Protein AF-A0AA35CNC6-F1 (afdb_monomer_lite)

Structure (m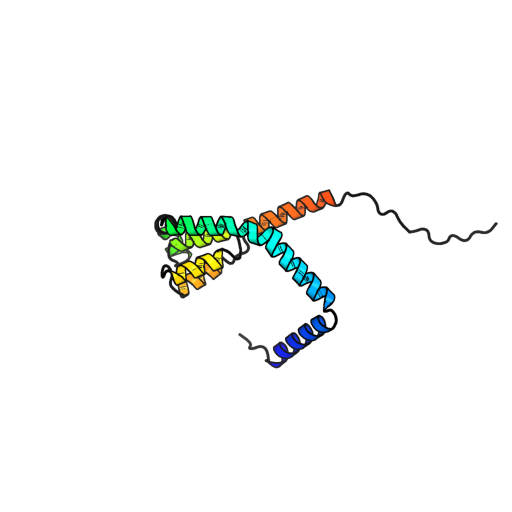mCIF, N/CA/C/O backbone):
data_AF-A0AA35CNC6-F1
#
_entry.id   AF-A0AA35CNC6-F1
#
loop_
_atom_site.group_PDB
_atom_site.id
_atom_site.type_symbol
_atom_site.label_atom_id
_atom_site.label_alt_id
_atom_site.label_comp_id
_atom_site.label_asym_id
_atom_site.label_entity_id
_atom_site.label_seq_id
_atom_site.pdbx_PDB_ins_code
_atom_site.Cartn_x
_atom_site.Cartn_y
_atom_site.Cartn_z
_atom_site.occupancy
_atom_site.B_iso_or_equiv
_atom_site.auth_seq_id
_atom_site.auth_comp_id
_atom_site.auth_asym_id
_atom_site.auth_atom_id
_atom_site.pdbx_PDB_model_num
ATOM 1 N N . MET A 1 1 ? -13.297 -23.141 -8.053 1.00 45.53 1 MET A N 1
ATOM 2 C CA . MET A 1 1 ? -11.990 -22.622 -8.522 1.00 45.53 1 MET A CA 1
ATOM 3 C C . MET A 1 1 ? -11.276 -23.740 -9.274 1.00 45.53 1 MET A C 1
ATOM 5 O O . MET A 1 1 ? -10.882 -24.717 -8.649 1.00 45.53 1 MET A O 1
ATOM 9 N N . LYS A 1 2 ? -11.213 -23.680 -10.612 1.00 59.41 2 LYS A N 1
ATOM 10 C CA . LYS A 1 2 ? -10.562 -24.718 -11.432 1.00 59.41 2 LYS A CA 1
ATOM 11 C C . LYS A 1 2 ? -9.048 -24.603 -11.227 1.00 59.41 2 LYS A C 1
ATOM 13 O O . LYS A 1 2 ? -8.490 -23.544 -11.496 1.00 59.41 2 LYS A O 1
ATOM 18 N N . ARG A 1 3 ? -8.398 -25.643 -10.697 1.00 67.50 3 ARG A N 1
ATOM 19 C CA . ARG A 1 3 ? -6.936 -25.655 -10.560 1.00 67.50 3 ARG A CA 1
ATOM 20 C C . ARG A 1 3 ? -6.341 -25.693 -11.965 1.00 67.50 3 ARG A C 1
ATOM 22 O O . ARG A 1 3 ? -6.610 -26.631 -12.710 1.00 67.50 3 ARG A O 1
ATOM 29 N N . LEU A 1 4 ? -5.603 -24.650 -12.338 1.00 74.19 4 LEU A N 1
ATOM 30 C CA . LEU A 1 4 ? -4.833 -24.647 -13.580 1.00 74.19 4 LEU A CA 1
ATOM 31 C C . LEU A 1 4 ? -3.873 -25.847 -13.560 1.00 74.19 4 LEU A C 1
ATOM 33 O O . LEU A 1 4 ? -3.304 -26.133 -12.500 1.00 74.19 4 LEU A O 1
ATOM 37 N N . PRO A 1 5 ? -3.688 -26.559 -14.686 1.00 85.75 5 PRO A N 1
ATOM 38 C CA . PRO A 1 5 ? -2.734 -27.653 -14.734 1.00 85.75 5 PRO A CA 1
ATOM 39 C C . PRO A 1 5 ? -1.343 -27.106 -14.387 1.00 85.75 5 PRO A C 1
ATOM 41 O O . PRO A 1 5 ? -0.953 -26.079 -14.950 1.00 85.75 5 PRO A O 1
ATOM 44 N N . PRO A 1 6 ? -0.562 -27.770 -13.519 1.00 83.31 6 PRO A N 1
ATOM 45 C CA . PRO A 1 6 ? 0.795 -27.330 -13.177 1.00 83.31 6 PRO A CA 1
ATOM 46 C C . PRO A 1 6 ? 1.692 -27.187 -14.421 1.00 83.31 6 PRO A C 1
ATOM 48 O O . PRO A 1 6 ? 2.569 -26.330 -14.463 1.00 83.31 6 PRO A O 1
ATOM 51 N N . LEU A 1 7 ? 1.392 -27.950 -15.475 1.00 85.50 7 LEU A N 1
ATOM 52 C CA . LEU A 1 7 ? 2.006 -27.859 -16.800 1.00 85.50 7 LEU A CA 1
ATOM 53 C C . LEU A 1 7 ? 1.797 -26.501 -17.493 1.00 85.50 7 LEU A C 1
ATOM 55 O O . LEU A 1 7 ? 2.709 -26.013 -18.148 1.00 85.50 7 LEU A O 1
ATOM 59 N N . VAL A 1 8 ? 0.631 -25.867 -17.327 1.00 90.06 8 VAL A N 1
ATOM 60 C CA . VAL A 1 8 ? 0.337 -24.550 -17.923 1.00 90.06 8 VAL A CA 1
ATOM 61 C C . VAL A 1 8 ? 1.121 -23.450 -17.210 1.00 90.06 8 VAL A C 1
ATOM 63 O O . VAL A 1 8 ? 1.687 -22.584 -17.870 1.00 90.06 8 VAL A O 1
ATOM 66 N N . LEU A 1 9 ? 1.215 -23.508 -15.875 1.00 88.25 9 LEU A N 1
ATOM 67 C CA . LEU A 1 9 ? 2.067 -22.589 -15.111 1.00 88.25 9 LEU A CA 1
ATOM 68 C C . LEU A 1 9 ? 3.545 -22.755 -15.482 1.00 88.25 9 LEU A C 1
ATOM 70 O O . LEU A 1 9 ? 4.231 -21.760 -15.696 1.00 88.25 9 LEU A O 1
ATOM 74 N N . ALA A 1 10 ? 4.019 -23.999 -15.595 1.00 89.56 10 ALA A N 1
ATOM 75 C CA . ALA A 1 10 ? 5.397 -24.288 -15.977 1.00 89.56 10 ALA A CA 1
ATOM 76 C C . ALA A 1 10 ? 5.717 -23.799 -17.399 1.00 89.56 10 ALA A C 1
ATOM 78 O O . ALA A 1 10 ? 6.748 -23.167 -17.608 1.00 89.56 10 ALA A O 1
ATOM 79 N N . ALA A 1 11 ? 4.817 -24.021 -18.362 1.00 92.56 11 ALA A N 1
ATOM 80 C CA . ALA A 1 11 ? 4.978 -23.535 -19.731 1.00 92.56 11 ALA A CA 1
ATOM 81 C C . ALA A 1 11 ? 4.971 -21.998 -19.809 1.00 92.56 11 ALA A C 1
ATOM 83 O O . ALA A 1 11 ? 5.798 -21.417 -20.512 1.00 92.56 11 ALA A O 1
ATOM 84 N N . ALA A 1 12 ? 4.088 -21.327 -19.061 1.00 91.19 12 ALA A N 1
ATOM 85 C CA . ALA A 1 12 ? 4.050 -19.866 -18.990 1.00 91.19 12 ALA A CA 1
ATOM 86 C C . ALA A 1 12 ? 5.337 -19.291 -18.377 1.00 91.19 12 ALA A C 1
ATOM 88 O O . ALA A 1 12 ? 5.914 -18.356 -18.929 1.00 91.19 12 ALA A O 1
ATOM 89 N N . ALA A 1 13 ? 5.821 -19.887 -17.283 1.00 89.88 13 ALA A N 1
ATOM 90 C CA . ALA A 1 13 ? 7.080 -19.498 -16.657 1.00 89.88 13 ALA A CA 1
ATOM 91 C C . ALA A 1 13 ? 8.270 -19.710 -17.606 1.00 89.88 13 ALA A C 1
ATOM 93 O O . ALA A 1 13 ? 9.052 -18.788 -17.805 1.00 89.88 13 ALA A O 1
ATOM 94 N N . ALA A 1 14 ? 8.365 -20.872 -18.260 1.00 91.94 14 ALA A N 1
ATOM 95 C CA . ALA A 1 14 ? 9.427 -21.167 -19.221 1.00 91.94 14 ALA A CA 1
ATOM 96 C C . ALA A 1 14 ? 9.415 -20.201 -20.416 1.00 91.94 14 ALA A C 1
ATOM 98 O O . ALA A 1 14 ? 10.468 -19.735 -20.842 1.00 91.94 14 ALA A O 1
ATOM 99 N N . THR A 1 15 ? 8.228 -19.853 -20.919 1.00 90.69 15 THR A N 1
ATOM 100 C CA . THR A 1 15 ? 8.068 -18.881 -22.010 1.00 90.69 15 THR A CA 1
ATOM 101 C C . THR A 1 15 ? 8.519 -17.487 -21.575 1.00 90.69 15 THR A C 1
ATOM 103 O O . THR A 1 15 ? 9.268 -16.835 -22.297 1.00 90.69 15 THR A O 1
ATOM 106 N N . LEU A 1 16 ? 8.130 -17.041 -20.375 1.00 88.00 16 LEU A N 1
ATOM 107 C CA . LEU A 1 16 ? 8.578 -15.768 -19.807 1.00 88.00 16 LEU A CA 1
ATOM 108 C C . LEU A 1 16 ? 10.106 -15.734 -19.654 1.00 88.00 16 LEU A C 1
ATOM 110 O O . LEU A 1 16 ? 10.746 -14.763 -20.054 1.00 88.00 16 LEU A O 1
ATOM 114 N N . THR A 1 17 ? 10.696 -16.804 -19.117 1.00 87.88 17 THR A N 1
ATOM 115 C CA . THR A 1 17 ? 12.150 -16.939 -18.973 1.00 87.88 17 THR A CA 1
ATOM 116 C C . THR A 1 17 ? 12.855 -16.923 -20.326 1.00 87.88 17 THR A C 1
ATOM 118 O O . THR A 1 17 ? 13.888 -16.275 -20.457 1.00 87.88 17 THR A O 1
ATOM 121 N N . LEU A 1 18 ? 12.292 -17.572 -21.349 1.00 91.06 18 LEU A N 1
ATOM 122 C CA . LEU A 1 18 ? 12.842 -17.559 -22.702 1.00 91.06 18 LEU A CA 1
ATOM 123 C C . LEU A 1 18 ? 12.819 -16.144 -23.302 1.00 91.06 18 LEU A C 1
ATOM 125 O O . LEU A 1 18 ? 13.810 -15.710 -23.877 1.00 91.06 18 LEU A O 1
ATOM 129 N N . ILE A 1 19 ? 11.727 -15.397 -23.115 1.00 87.81 19 ILE A N 1
ATOM 130 C CA . ILE A 1 19 ? 11.610 -14.002 -23.570 1.00 87.81 19 ILE A CA 1
ATOM 131 C C . ILE A 1 19 ? 12.644 -13.109 -22.867 1.00 87.81 19 ILE A C 1
ATOM 133 O O . ILE A 1 19 ? 13.329 -12.331 -23.529 1.00 87.81 19 ILE A O 1
ATOM 137 N N . LEU A 1 20 ? 12.812 -13.262 -21.549 1.00 85.94 20 LEU A N 1
ATOM 138 C CA . LEU A 1 20 ? 13.840 -12.559 -20.767 1.00 85.94 20 LEU A CA 1
ATOM 139 C C . LEU A 1 20 ? 15.268 -12.926 -21.203 1.00 85.94 20 LEU A C 1
ATOM 141 O O . LEU A 1 20 ? 16.149 -12.072 -21.173 1.00 85.94 20 LEU A O 1
ATOM 145 N N . ALA A 1 21 ? 15.497 -14.175 -21.619 1.00 86.94 21 ALA A N 1
ATOM 146 C CA . ALA A 1 21 ? 16.795 -14.646 -22.098 1.00 86.94 21 ALA A CA 1
ATOM 147 C C . ALA A 1 21 ? 17.120 -14.170 -23.525 1.00 86.94 21 ALA A C 1
ATOM 149 O O . ALA A 1 21 ? 18.286 -13.934 -23.829 1.00 86.94 21 ALA A O 1
ATOM 150 N N . ILE A 1 22 ? 16.110 -14.014 -24.391 1.00 87.94 22 ILE A N 1
ATOM 151 C CA . ILE A 1 22 ? 16.279 -13.502 -25.763 1.00 87.94 22 ILE A CA 1
ATOM 152 C C . ILE A 1 22 ? 16.443 -11.971 -25.763 1.00 87.94 22 ILE A C 1
ATOM 154 O O . ILE A 1 22 ? 17.229 -11.450 -26.552 1.00 87.94 22 ILE A O 1
ATOM 158 N N . TYR A 1 23 ? 15.761 -11.253 -24.860 1.00 87.06 23 TYR A N 1
ATOM 159 C CA . TYR A 1 23 ? 15.805 -9.784 -24.754 1.00 87.06 23 TYR A CA 1
ATOM 160 C C . TYR A 1 23 ? 16.272 -9.282 -23.370 1.00 87.06 23 TYR A C 1
ATOM 162 O O . TYR A 1 23 ? 15.560 -8.517 -22.709 1.00 87.06 23 TYR A O 1
ATOM 170 N N . PRO A 1 24 ? 17.484 -9.654 -22.911 1.00 83.81 24 PRO A N 1
ATOM 171 C CA . PRO A 1 24 ? 17.964 -9.284 -21.581 1.00 83.81 24 PRO A CA 1
ATOM 172 C C . PRO A 1 24 ? 18.195 -7.775 -21.442 1.00 83.81 24 PRO A C 1
ATOM 174 O O . PRO A 1 24 ? 17.983 -7.215 -20.368 1.00 83.81 24 PRO A O 1
ATOM 177 N N . GLU A 1 25 ? 18.582 -7.090 -22.524 1.00 84.56 25 GLU A N 1
ATOM 178 C CA . GLU A 1 25 ? 18.803 -5.642 -22.499 1.00 84.56 25 GLU A CA 1
ATOM 179 C C . GLU A 1 25 ? 17.520 -4.847 -22.269 1.00 84.56 25 GLU A C 1
ATOM 181 O O . GLU A 1 25 ? 17.535 -3.890 -21.497 1.00 84.56 25 GLU A O 1
ATOM 186 N N . GLU A 1 26 ? 16.409 -5.223 -22.904 1.00 86.00 26 GLU A N 1
ATOM 187 C CA . GLU A 1 26 ? 15.139 -4.517 -22.710 1.00 86.00 26 GLU A CA 1
ATOM 188 C C . GLU A 1 26 ? 14.578 -4.761 -21.310 1.00 86.00 26 GLU A C 1
ATOM 190 O O . GLU A 1 26 ? 14.152 -3.812 -20.652 1.00 86.00 26 GLU A O 1
ATOM 195 N N . GLY A 1 27 ? 14.669 -5.998 -20.808 1.00 85.00 27 GLY A N 1
ATOM 196 C CA . GLY A 1 27 ? 14.293 -6.319 -19.430 1.00 85.00 27 GLY A CA 1
ATOM 197 C C . GLY A 1 27 ? 15.126 -5.546 -18.405 1.00 85.00 27 GLY A C 1
ATOM 198 O O . GLY A 1 27 ? 14.581 -4.974 -17.461 1.00 85.00 27 GLY A O 1
ATOM 199 N N . PHE A 1 28 ? 16.443 -5.459 -18.614 1.00 87.25 28 PHE A N 1
ATOM 200 C CA . PHE A 1 28 ? 17.334 -4.704 -17.736 1.00 87.25 28 PHE A CA 1
ATOM 201 C C . PHE A 1 28 ? 17.090 -3.191 -17.807 1.00 87.25 28 PHE A C 1
ATOM 203 O O . PHE A 1 28 ? 17.065 -2.527 -16.770 1.00 87.25 28 PHE A O 1
ATOM 210 N N . ARG A 1 29 ? 16.863 -2.634 -19.006 1.00 89.12 29 ARG A N 1
ATOM 211 C CA . ARG A 1 29 ? 16.508 -1.215 -19.185 1.00 89.12 29 ARG A CA 1
ATOM 212 C C . ARG A 1 29 ? 15.185 -0.888 -18.499 1.00 89.12 29 ARG A C 1
ATOM 214 O O . ARG A 1 29 ? 15.147 0.044 -17.706 1.00 89.12 29 ARG A O 1
ATOM 221 N N . ALA A 1 30 ? 14.150 -1.700 -18.708 1.00 87.38 30 ALA A N 1
ATOM 222 C CA . ALA A 1 30 ? 12.857 -1.524 -18.054 1.00 87.38 30 ALA A CA 1
ATOM 223 C C . ALA A 1 30 ? 12.965 -1.611 -16.522 1.00 87.38 30 ALA A C 1
ATOM 225 O O . ALA A 1 30 ? 12.378 -0.794 -15.815 1.00 87.38 30 ALA A O 1
ATOM 226 N N . ALA A 1 31 ? 13.754 -2.552 -15.992 1.00 88.62 31 ALA A N 1
ATOM 227 C CA . ALA A 1 31 ? 14.008 -2.651 -14.555 1.00 88.62 31 ALA A CA 1
ATOM 228 C C . ALA A 1 31 ? 14.761 -1.424 -14.017 1.00 88.62 31 ALA A C 1
ATOM 230 O O . ALA A 1 31 ? 14.409 -0.896 -12.962 1.00 88.62 31 ALA A O 1
ATOM 231 N N . ARG A 1 32 ? 15.774 -0.937 -14.745 1.00 91.31 32 ARG A N 1
ATOM 232 C CA . ARG A 1 32 ? 16.526 0.272 -14.387 1.00 91.31 32 ARG A CA 1
ATOM 233 C C . ARG A 1 32 ? 15.631 1.506 -14.373 1.00 91.31 32 ARG A C 1
ATOM 235 O O . ARG A 1 32 ? 15.687 2.274 -13.415 1.00 91.31 32 ARG A O 1
ATOM 242 N N . ASP A 1 33 ? 14.807 1.680 -15.399 1.00 90.25 33 ASP A N 1
ATOM 243 C CA . ASP A 1 33 ? 13.876 2.801 -15.503 1.00 90.25 33 ASP A CA 1
ATOM 244 C C . ASP A 1 33 ? 12.801 2.720 -14.412 1.00 90.25 33 ASP A C 1
ATOM 246 O O . ASP A 1 33 ? 12.516 3.719 -13.753 1.00 90.25 33 ASP A O 1
ATOM 250 N N . GLY A 1 34 ? 12.280 1.522 -14.130 1.00 88.69 34 GLY A N 1
ATOM 251 C CA . GLY A 1 34 ? 11.363 1.279 -13.017 1.00 88.69 34 GLY A CA 1
ATOM 252 C C . GLY A 1 34 ? 11.975 1.626 -11.656 1.00 88.69 34 GLY A C 1
ATOM 253 O O . GLY A 1 34 ? 11.356 2.341 -10.868 1.00 88.69 34 GLY A O 1
ATOM 254 N N . MET A 1 35 ? 13.214 1.194 -11.390 1.00 91.31 35 MET A N 1
ATOM 255 C CA . MET A 1 35 ? 13.945 1.563 -10.170 1.00 91.31 35 MET A CA 1
ATOM 256 C C . MET A 1 35 ? 14.190 3.069 -10.084 1.00 91.31 35 MET A C 1
ATOM 258 O O . MET A 1 35 ? 14.038 3.657 -9.016 1.00 91.31 35 MET A O 1
ATOM 262 N N . ARG A 1 36 ? 14.542 3.713 -11.200 1.00 92.12 36 ARG A N 1
ATOM 263 C CA . ARG A 1 36 ? 14.749 5.161 -11.252 1.00 92.12 36 ARG A CA 1
ATOM 264 C C . ARG A 1 36 ? 13.472 5.918 -10.897 1.00 92.12 36 ARG A C 1
ATOM 266 O O . ARG A 1 36 ? 13.510 6.774 -10.023 1.00 92.12 36 ARG A O 1
ATOM 273 N N . ILE A 1 37 ? 12.343 5.558 -11.508 1.00 88.00 37 ILE A N 1
ATOM 274 C CA . ILE A 1 37 ? 11.026 6.136 -11.195 1.00 88.00 37 ILE A CA 1
ATOM 275 C C . ILE A 1 37 ? 10.683 5.917 -9.719 1.00 88.00 37 ILE A C 1
ATOM 277 O O . ILE A 1 37 ? 10.205 6.834 -9.048 1.00 88.00 37 ILE A O 1
ATOM 281 N N . PHE A 1 38 ? 10.955 4.719 -9.195 1.00 88.00 38 PHE A N 1
ATOM 282 C CA . PHE A 1 38 ? 10.730 4.422 -7.788 1.00 88.00 38 PHE A CA 1
ATOM 283 C C . PHE A 1 38 ? 11.534 5.355 -6.872 1.00 88.00 38 PHE A C 1
ATOM 285 O O . PHE A 1 38 ? 10.957 5.960 -5.976 1.00 88.00 38 PHE A O 1
ATOM 292 N N . PHE A 1 39 ? 12.837 5.527 -7.103 1.00 89.88 39 PHE A N 1
ATOM 293 C CA . PHE A 1 39 ? 13.679 6.365 -6.242 1.00 89.88 39 PHE A CA 1
ATOM 294 C C . PHE A 1 39 ? 13.482 7.872 -6.441 1.00 89.88 39 PHE A C 1
ATOM 296 O O . PHE A 1 39 ? 13.557 8.616 -5.468 1.00 89.88 39 PHE A O 1
ATOM 303 N N . GLU A 1 40 ? 13.235 8.338 -7.665 1.00 87.69 40 GLU A N 1
ATOM 304 C CA . GLU A 1 40 ? 13.102 9.772 -7.963 1.00 87.69 40 GLU A CA 1
ATOM 305 C C . GLU A 1 40 ? 11.714 10.324 -7.616 1.00 87.69 40 GLU A C 1
ATOM 307 O O . GLU A 1 40 ? 11.592 11.500 -7.279 1.00 87.69 40 GLU A O 1
ATOM 312 N N . ILE A 1 41 ? 10.666 9.499 -7.708 1.00 84.75 41 ILE A N 1
ATOM 313 C CA . ILE A 1 41 ? 9.276 9.960 -7.590 1.00 84.75 41 ILE A CA 1
ATOM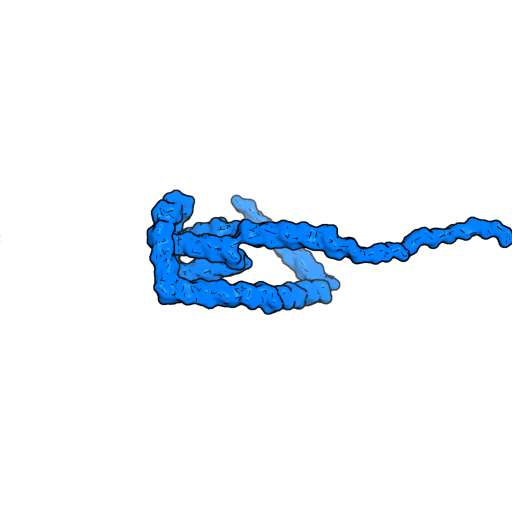 314 C C . ILE A 1 41 ? 8.570 9.268 -6.425 1.00 84.75 41 ILE A C 1
ATOM 316 O O . ILE A 1 41 ? 8.077 9.937 -5.518 1.00 84.75 41 ILE A O 1
ATOM 320 N N . VAL A 1 42 ? 8.526 7.933 -6.423 1.00 83.38 42 VAL A N 1
ATOM 321 C CA . VAL A 1 42 ? 7.705 7.173 -5.464 1.00 83.38 42 VAL A CA 1
ATOM 322 C C . VAL A 1 42 ? 8.256 7.311 -4.044 1.00 83.38 42 VAL A C 1
ATOM 324 O O . VAL A 1 42 ? 7.547 7.756 -3.147 1.00 83.38 42 VAL A O 1
ATOM 327 N N . PHE A 1 43 ? 9.537 7.022 -3.837 1.00 86.38 43 PHE A N 1
ATOM 328 C CA . PHE A 1 43 ? 10.196 7.074 -2.536 1.00 86.38 43 PHE A CA 1
ATOM 329 C C . PHE A 1 43 ? 10.083 8.440 -1.827 1.00 86.38 43 PHE A C 1
ATOM 331 O O . PHE A 1 43 ? 9.575 8.468 -0.702 1.00 86.38 43 PHE A O 1
ATOM 338 N N . PRO A 1 44 ? 10.477 9.579 -2.440 1.00 86.69 44 PRO A N 1
ATOM 339 C CA . PRO A 1 44 ? 10.381 10.879 -1.779 1.00 86.69 44 PRO A CA 1
ATOM 340 C C . PRO A 1 44 ? 8.933 11.297 -1.519 1.00 86.69 44 PRO A C 1
ATOM 342 O O . PRO A 1 44 ? 8.683 12.010 -0.552 1.00 86.69 44 PRO A O 1
ATOM 345 N N . SER A 1 45 ? 7.978 10.839 -2.336 1.00 84.81 45 SER A N 1
ATOM 346 C CA . SER A 1 45 ? 6.558 11.126 -2.123 1.00 84.81 45 SER A CA 1
ATOM 347 C C . SER A 1 45 ? 5.943 10.321 -0.976 1.00 84.81 45 SER A C 1
ATOM 349 O O . SER A 1 45 ? 5.100 10.855 -0.266 1.00 84.81 45 SER A O 1
ATOM 351 N N . LEU A 1 46 ? 6.387 9.081 -0.734 1.00 84.12 46 LEU A N 1
ATOM 352 C CA . LEU A 1 46 ? 5.871 8.224 0.341 1.00 84.12 46 LEU A CA 1
ATOM 353 C C . LEU A 1 46 ? 6.426 8.598 1.720 1.00 84.12 46 LEU A C 1
ATOM 355 O O . LEU A 1 46 ? 5.725 8.483 2.724 1.00 84.12 46 LEU A O 1
ATOM 359 N N . LEU A 1 47 ? 7.680 9.053 1.781 1.00 88.56 47 LEU A N 1
ATOM 360 C CA . LEU A 1 47 ? 8.357 9.422 3.025 1.00 88.56 47 LEU A CA 1
ATOM 361 C C . LEU A 1 47 ? 7.571 10.417 3.913 1.00 88.56 47 LEU A C 1
ATOM 363 O O . LEU A 1 47 ? 7.415 10.131 5.103 1.00 88.56 47 LEU A O 1
ATOM 367 N N . PRO A 1 48 ? 7.045 11.553 3.408 1.00 86.25 48 PRO A N 1
ATOM 368 C CA . PRO A 1 48 ? 6.278 12.481 4.237 1.00 86.25 48 PRO A CA 1
ATOM 369 C C . PRO A 1 48 ? 5.007 11.840 4.806 1.00 86.25 48 PRO A C 1
ATOM 371 O O . PRO A 1 48 ? 4.687 12.069 5.970 1.00 86.25 48 PRO A O 1
ATOM 374 N N . PHE A 1 49 ? 4.319 10.984 4.042 1.00 83.62 49 PHE A N 1
ATOM 375 C CA . PHE A 1 49 ? 3.151 10.251 4.542 1.00 83.62 49 PHE A CA 1
ATOM 376 C C . PHE A 1 49 ? 3.531 9.201 5.581 1.00 83.62 49 PHE A C 1
ATOM 378 O O . PHE A 1 49 ? 2.803 9.021 6.555 1.00 83.62 49 PHE A O 1
ATOM 385 N N . PHE A 1 50 ? 4.682 8.543 5.423 1.00 85.31 50 PHE A N 1
ATOM 386 C CA . PHE A 1 50 ? 5.220 7.639 6.434 1.00 85.31 50 PHE A CA 1
ATOM 387 C C . PHE A 1 50 ? 5.462 8.355 7.757 1.00 85.31 50 PHE A C 1
ATOM 389 O O . PHE A 1 50 ? 4.933 7.924 8.781 1.00 85.31 50 PHE A O 1
ATOM 396 N N . ILE A 1 51 ? 6.204 9.461 7.730 1.00 90.75 51 ILE A N 1
ATOM 397 C CA . ILE A 1 51 ? 6.508 10.250 8.927 1.00 90.75 51 ILE A CA 1
ATOM 398 C C . ILE A 1 51 ? 5.212 10.759 9.564 1.00 90.75 51 ILE A C 1
ATOM 400 O O . ILE A 1 51 ? 5.020 10.610 10.767 1.00 90.75 51 ILE A O 1
ATOM 404 N N . LEU A 1 52 ? 4.288 11.290 8.761 1.00 87.88 52 LEU A N 1
ATOM 405 C CA . LEU A 1 52 ? 3.003 11.775 9.254 1.00 87.88 52 LEU A CA 1
ATOM 406 C C . LEU A 1 52 ? 2.172 10.656 9.895 1.00 87.88 52 LEU A C 1
ATOM 408 O O . LEU A 1 52 ? 1.603 10.858 10.964 1.00 87.88 52 LEU A O 1
ATOM 412 N N . SER A 1 53 ? 2.130 9.471 9.278 1.00 83.88 53 SER A N 1
ATOM 413 C CA . SER A 1 53 ? 1.422 8.314 9.834 1.00 83.88 53 SER A CA 1
ATOM 414 C C . SER A 1 53 ? 2.008 7.872 11.174 1.00 83.88 53 SER A C 1
ATOM 416 O O . SER A 1 53 ? 1.251 7.604 12.099 1.00 83.88 53 SER A O 1
ATOM 418 N N . GLU A 1 54 ? 3.338 7.868 11.312 1.00 88.06 54 GLU A N 1
ATOM 419 C CA . GLU A 1 54 ? 4.023 7.520 12.561 1.00 88.06 54 GLU A CA 1
ATOM 420 C C . GLU A 1 54 ? 3.768 8.552 13.656 1.00 88.06 54 GLU A C 1
ATOM 422 O O . GLU A 1 54 ? 3.484 8.182 14.790 1.00 88.06 54 GLU A O 1
ATOM 427 N N . ILE A 1 55 ? 3.809 9.842 13.316 1.00 91.00 55 ILE A N 1
ATOM 428 C CA . ILE A 1 55 ? 3.488 10.922 14.252 1.00 91.00 55 ILE A CA 1
ATOM 429 C C . ILE A 1 55 ? 2.035 10.777 14.724 1.00 91.00 55 ILE A C 1
ATOM 431 O O . ILE A 1 55 ? 1.780 10.747 15.923 1.00 91.00 55 ILE A O 1
ATOM 435 N N . LEU A 1 56 ? 1.076 10.616 13.809 1.00 86.62 56 LEU A N 1
ATOM 436 C CA . LEU A 1 56 ? -0.346 10.478 14.151 1.00 86.62 56 LEU A CA 1
ATOM 437 C C . LEU A 1 56 ? -0.641 9.221 14.980 1.00 86.62 56 LEU A C 1
ATOM 439 O O . LEU A 1 56 ? -1.481 9.271 15.884 1.00 86.62 56 LEU A O 1
ATOM 443 N N . LEU A 1 57 ? 0.046 8.113 14.690 1.00 84.69 57 LEU A N 1
ATOM 444 C CA . LEU A 1 57 ? -0.040 6.881 15.473 1.00 84.69 57 LEU A CA 1
ATOM 445 C C . LEU A 1 57 ? 0.570 7.056 16.865 1.00 84.69 57 LEU A C 1
ATOM 447 O O . LEU A 1 57 ? -0.072 6.707 17.851 1.00 84.69 57 LEU A O 1
ATOM 451 N N . GLY A 1 58 ? 1.764 7.646 16.955 1.00 84.56 58 GLY A N 1
ATOM 452 C CA . GLY A 1 58 ? 2.464 7.897 18.215 1.00 84.56 58 GLY A CA 1
ATOM 453 C C . GLY A 1 58 ? 1.752 8.900 19.126 1.00 84.56 58 GLY A C 1
ATOM 454 O O . GLY A 1 58 ? 1.815 8.769 20.344 1.00 84.56 58 GLY A O 1
ATOM 455 N N . LEU A 1 59 ? 1.023 9.864 18.555 1.00 85.56 59 LEU A N 1
ATOM 456 C CA . LEU A 1 59 ? 0.176 10.803 19.299 1.00 85.56 59 LEU A CA 1
ATOM 457 C C . LEU A 1 59 ? -1.184 10.213 19.718 1.00 85.56 59 LEU A C 1
ATOM 459 O O . LEU A 1 59 ? -1.929 10.876 20.436 1.00 85.56 59 LEU A O 1
ATOM 463 N N . GLY A 1 60 ? -1.555 9.011 19.263 1.00 82.31 60 GLY A N 1
ATOM 464 C CA . GLY A 1 60 ? -2.858 8.402 19.565 1.00 82.31 60 GLY A CA 1
ATOM 465 C C . GLY A 1 60 ? -4.055 9.066 18.866 1.00 82.31 60 GLY A C 1
ATOM 466 O O . GLY A 1 60 ? -5.202 8.686 19.103 1.00 82.31 60 GLY A O 1
ATOM 467 N N . VAL A 1 61 ? -3.810 10.019 17.959 1.00 82.12 61 VAL A N 1
ATOM 468 C CA . VAL A 1 61 ? -4.853 10.712 17.177 1.00 82.12 61 VAL A CA 1
ATOM 469 C C . VAL A 1 61 ? -5.644 9.717 16.331 1.00 82.12 61 VAL A C 1
ATOM 471 O O . VAL A 1 61 ? -6.856 9.849 16.185 1.00 82.12 61 VAL A O 1
ATOM 474 N N . VAL A 1 62 ? -4.973 8.684 15.822 1.00 83.44 62 VAL A N 1
ATOM 475 C CA . VAL A 1 62 ? -5.603 7.606 15.051 1.00 83.44 62 VAL A CA 1
ATOM 476 C C . VAL A 1 62 ? -6.666 6.872 15.861 1.00 83.44 62 VAL A C 1
ATOM 478 O O . VAL A 1 62 ? -7.735 6.593 15.328 1.00 83.44 62 VAL A O 1
ATOM 481 N N . HIS A 1 63 ? -6.407 6.597 17.139 1.00 81.38 63 HIS A N 1
ATOM 482 C CA . HIS A 1 63 ? -7.373 5.927 18.004 1.00 81.38 63 HIS A CA 1
ATOM 483 C C . HIS A 1 63 ? -8.566 6.846 18.302 1.00 81.38 63 HIS A C 1
ATOM 485 O O . HIS A 1 63 ? -9.712 6.417 18.215 1.00 81.38 63 HIS A O 1
ATOM 491 N N . PHE A 1 64 ? -8.320 8.138 18.544 1.00 81.62 64 PHE A N 1
ATOM 492 C CA . PHE A 1 64 ? -9.381 9.129 18.753 1.00 81.62 64 PHE A CA 1
ATOM 493 C C . PHE A 1 64 ? -10.297 9.290 17.527 1.00 81.62 64 PHE A C 1
ATOM 495 O O . PHE A 1 64 ? -11.521 9.221 17.643 1.00 81.62 64 PHE A O 1
ATOM 502 N N . ILE A 1 65 ? -9.708 9.451 16.336 1.00 81.56 65 ILE A N 1
ATOM 503 C CA . ILE A 1 65 ? -10.451 9.477 15.067 1.00 81.56 65 ILE A CA 1
ATOM 504 C C . ILE A 1 65 ? -11.149 8.132 14.846 1.00 81.56 65 ILE A C 1
ATOM 506 O O . ILE A 1 65 ? -12.290 8.097 14.393 1.00 81.56 65 ILE A O 1
ATOM 510 N N . GLY A 1 66 ? -10.489 7.032 15.206 1.00 80.81 66 GLY A N 1
ATOM 511 C CA . GLY A 1 66 ? -11.038 5.691 15.121 1.00 80.81 66 GLY A CA 1
ATOM 512 C C . GLY A 1 66 ? -12.334 5.557 15.908 1.00 80.81 66 GLY A C 1
ATOM 513 O O . GLY A 1 66 ? -13.347 5.204 15.323 1.00 80.81 66 GLY A O 1
ATOM 514 N N . VAL A 1 67 ? -12.344 5.932 17.186 1.00 77.88 67 VAL A N 1
ATOM 515 C CA . VAL A 1 67 ? -13.546 5.912 18.039 1.00 77.88 67 VAL A CA 1
ATOM 516 C C . VAL A 1 67 ? -14.651 6.818 17.482 1.00 77.88 67 VAL A C 1
ATOM 518 O O . VAL A 1 67 ? -15.822 6.442 17.490 1.00 77.88 67 VAL A O 1
ATOM 521 N N . LEU A 1 68 ? -14.296 7.987 16.935 1.00 80.81 68 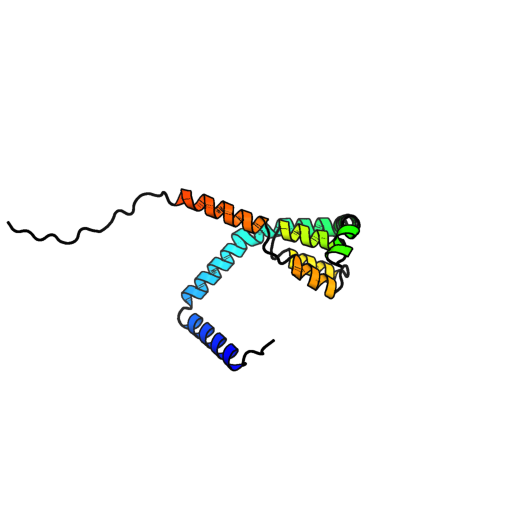LEU A N 1
ATOM 522 C CA . LEU A 1 68 ? -15.267 8.901 16.325 1.00 80.81 68 LEU A CA 1
ATOM 523 C C . LEU A 1 68 ? -15.937 8.305 15.073 1.00 80.81 68 LEU A C 1
ATOM 525 O O . LEU A 1 68 ? -17.133 8.499 14.860 1.00 80.81 68 LEU A O 1
ATOM 529 N N . PHE A 1 69 ? -15.178 7.575 14.251 1.00 79.94 69 PHE A N 1
ATOM 530 C CA . PHE A 1 69 ? -15.663 6.941 13.019 1.00 79.94 69 PHE A CA 1
ATOM 531 C C . PHE A 1 69 ? -16.120 5.487 13.199 1.00 79.94 69 PHE A C 1
ATOM 533 O O . PHE A 1 69 ? -16.702 4.902 12.284 1.00 79.94 69 PHE A O 1
ATOM 540 N N . GLU A 1 70 ? -15.925 4.904 14.377 1.00 80.31 70 GLU A N 1
ATOM 541 C CA . GLU A 1 70 ? -16.397 3.575 14.749 1.00 80.31 70 GLU A CA 1
ATOM 542 C C . GLU A 1 70 ? -17.902 3.341 14.506 1.00 80.31 70 GLU A C 1
ATOM 544 O O . GLU A 1 70 ? -18.231 2.291 13.941 1.00 80.31 70 GLU A O 1
ATOM 549 N N . PRO A 1 71 ? -18.829 4.279 14.811 1.00 76.19 71 PRO A N 1
ATOM 550 C CA . PRO A 1 71 ? -20.251 4.099 14.503 1.00 76.19 71 PRO A CA 1
ATOM 551 C C . PRO A 1 71 ? -20.560 4.036 13.001 1.00 76.19 71 PRO A C 1
ATOM 553 O O . PRO A 1 71 ? -21.608 3.515 12.631 1.00 76.19 71 PRO A O 1
ATOM 556 N N . LEU A 1 72 ? -19.668 4.526 12.133 1.00 77.06 72 LEU A N 1
ATOM 557 C CA . LEU A 1 72 ? -19.803 4.425 10.677 1.00 77.06 72 LEU A CA 1
ATOM 558 C C . LEU A 1 72 ? -19.128 3.155 10.133 1.00 77.06 72 LEU A C 1
ATOM 560 O O . LEU A 1 72 ? -19.691 2.458 9.290 1.00 77.06 72 LEU A O 1
ATOM 564 N N . MET A 1 73 ? -17.933 2.833 10.635 1.00 72.88 73 MET A N 1
ATOM 565 C CA . MET A 1 73 ? -17.115 1.706 10.167 1.00 72.88 73 MET A CA 1
ATOM 566 C C . MET A 1 73 ? -17.652 0.338 10.607 1.00 72.88 73 MET A C 1
ATOM 568 O O . MET A 1 73 ? -17.622 -0.608 9.815 1.00 72.88 73 MET A O 1
ATOM 572 N N . ARG A 1 74 ? -18.193 0.213 11.829 1.00 76.38 74 ARG A N 1
ATOM 573 C CA . ARG A 1 74 ? -18.762 -1.054 12.325 1.00 76.38 74 ARG A CA 1
ATOM 574 C C . ARG A 1 74 ? -19.946 -1.567 11.489 1.00 76.38 74 ARG A C 1
ATOM 576 O O . ARG A 1 74 ? -19.888 -2.728 11.090 1.00 76.38 74 ARG A O 1
ATOM 583 N N . PRO A 1 75 ? -20.990 -0.773 11.181 1.00 71.75 75 PRO A N 1
ATOM 584 C CA . PRO A 1 75 ? -22.121 -1.266 10.393 1.00 71.75 75 PRO A CA 1
ATOM 585 C C . PRO A 1 75 ? -21.807 -1.418 8.899 1.00 71.75 75 PRO A C 1
ATOM 587 O O . PRO A 1 75 ? -22.392 -2.283 8.254 1.00 71.75 75 PRO A O 1
ATOM 590 N N . LEU A 1 76 ? -20.898 -0.607 8.344 1.00 72.88 76 LEU A N 1
ATOM 591 C CA . LEU A 1 76 ? -20.626 -0.600 6.904 1.00 72.88 76 LEU A CA 1
ATOM 592 C C . LEU A 1 76 ? -19.578 -1.642 6.479 1.00 72.88 76 LEU A C 1
ATOM 594 O O . LEU A 1 76 ? -19.738 -2.280 5.442 1.00 72.88 76 LEU A O 1
ATOM 598 N N . PHE A 1 77 ? -18.525 -1.836 7.280 1.00 73.75 77 PHE A N 1
ATOM 599 C CA . PHE A 1 77 ? -17.373 -2.674 6.915 1.00 73.75 77 PHE A CA 1
ATOM 600 C C . PHE A 1 77 ? -17.008 -3.735 7.965 1.00 73.75 77 PHE A C 1
ATOM 602 O O . PHE A 1 77 ? -16.196 -4.616 7.676 1.00 73.75 77 PHE A O 1
ATOM 609 N N . ASN A 1 78 ? -17.622 -3.700 9.156 1.00 78.00 78 ASN A N 1
ATOM 610 C CA . ASN A 1 78 ? -17.348 -4.623 10.265 1.00 78.00 78 ASN A CA 1
ATOM 611 C C . ASN A 1 78 ? -15.839 -4.731 10.575 1.00 78.00 78 ASN A C 1
ATOM 613 O O . ASN A 1 78 ? -15.270 -5.828 10.620 1.00 78.00 78 ASN A O 1
ATOM 617 N N . VAL A 1 79 ? -15.207 -3.560 10.698 1.00 80.31 79 VAL A N 1
ATOM 618 C CA . VAL A 1 79 ? -13.794 -3.337 11.042 1.00 80.31 79 VAL A CA 1
ATOM 619 C C . VAL A 1 79 ? -13.704 -2.339 12.204 1.00 80.31 79 VAL A C 1
ATOM 621 O O . VAL A 1 79 ? -14.630 -1.536 12.377 1.00 80.31 79 VAL A O 1
ATOM 624 N N . PRO A 1 80 ? -12.614 -2.363 12.997 1.00 77.62 80 PRO A N 1
ATOM 625 C CA . PRO A 1 80 ? -12.390 -1.390 14.059 1.00 77.62 80 PRO A CA 1
ATOM 626 C C . PRO A 1 80 ? -12.370 0.026 13.483 1.00 77.62 80 PRO A C 1
ATOM 628 O O . PRO A 1 80 ? -11.974 0.236 12.334 1.00 77.62 80 PRO A O 1
ATOM 631 N N . GLY A 1 81 ? -12.791 1.008 14.283 1.00 77.81 81 GLY A N 1
ATOM 632 C CA . GLY A 1 81 ? -12.898 2.403 13.848 1.00 77.81 81 GLY A CA 1
ATOM 633 C C . GLY A 1 81 ? -11.592 2.984 13.294 1.00 77.81 81 GLY A C 1
ATOM 634 O O . GLY A 1 81 ? -11.605 3.798 12.374 1.00 77.81 81 GLY A O 1
ATOM 635 N N . GLU A 1 82 ? -10.450 2.477 13.758 1.00 79.31 82 GLU A N 1
ATOM 636 C CA . GLU A 1 82 ? -9.105 2.780 13.250 1.00 79.31 82 GLU A CA 1
ATOM 637 C C . GLU A 1 82 ? -8.951 2.466 11.745 1.00 79.31 82 GLU A C 1
ATOM 639 O O . GLU A 1 82 ? -8.129 3.067 11.054 1.00 79.31 82 GLU A O 1
ATOM 644 N N . GLY A 1 83 ? -9.796 1.598 11.181 1.00 79.62 83 GLY A N 1
ATOM 645 C CA . GLY A 1 83 ? -9.880 1.356 9.741 1.00 79.62 83 GLY A CA 1
ATOM 646 C C . GLY A 1 83 ? -10.320 2.546 8.907 1.00 79.62 83 GLY A C 1
ATOM 647 O O . GLY A 1 83 ? -9.938 2.625 7.740 1.00 79.62 83 GLY A O 1
ATOM 648 N N . ALA A 1 84 ? -11.003 3.527 9.501 1.00 82.19 84 ALA A N 1
ATOM 649 C CA . ALA A 1 84 ? -11.263 4.800 8.837 1.00 82.19 84 ALA A CA 1
ATOM 650 C C . ALA A 1 84 ? -9.963 5.555 8.526 1.00 82.19 84 ALA A C 1
ATOM 652 O O . ALA A 1 84 ? -9.861 6.197 7.480 1.00 82.19 84 ALA A O 1
ATOM 653 N N . PHE A 1 85 ? -8.948 5.450 9.391 1.00 85.38 85 PHE A N 1
ATOM 654 C CA . PHE A 1 85 ? -7.641 6.056 9.147 1.00 85.38 85 PHE A CA 1
ATOM 655 C C . PHE A 1 85 ? -6.901 5.358 8.005 1.00 85.38 85 PHE A C 1
ATOM 657 O O . PHE A 1 85 ? -6.379 6.032 7.121 1.00 85.38 85 PHE A O 1
ATOM 664 N N . VAL A 1 86 ? -6.910 4.020 7.981 1.00 85.88 86 VAL A N 1
ATOM 665 C CA . VAL A 1 86 ? -6.342 3.231 6.873 1.00 85.88 86 VAL A CA 1
ATOM 666 C C . VAL A 1 86 ? -7.009 3.596 5.548 1.00 85.88 86 VAL A C 1
ATOM 668 O O . VAL A 1 86 ? -6.310 3.842 4.571 1.00 85.88 86 VAL A O 1
ATOM 671 N N . LEU A 1 87 ? -8.341 3.701 5.525 1.00 82.88 87 LEU A N 1
ATOM 672 C CA . LEU A 1 87 ? -9.091 4.119 4.341 1.00 82.88 87 LEU A CA 1
ATOM 673 C C . LEU A 1 87 ? -8.717 5.540 3.903 1.00 82.88 87 LEU A C 1
ATOM 675 O O . LEU A 1 87 ? -8.434 5.768 2.733 1.00 82.88 87 LEU A O 1
ATOM 679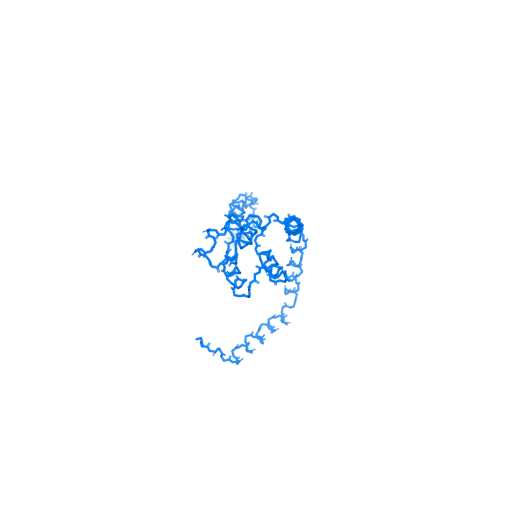 N N . SER A 1 88 ? -8.683 6.491 4.838 1.00 82.25 88 SER A N 1
ATOM 680 C CA . SER A 1 88 ? -8.368 7.895 4.544 1.00 82.25 88 SER A CA 1
ATOM 681 C C . SER A 1 88 ? -6.944 8.058 4.007 1.00 82.25 88 SER A C 1
ATOM 683 O O . SER A 1 88 ? -6.721 8.788 3.043 1.00 82.25 88 SER A O 1
ATOM 685 N N . MET A 1 89 ? -5.981 7.350 4.604 1.00 81.19 89 MET A N 1
ATOM 686 C CA . MET A 1 89 ? -4.591 7.347 4.150 1.00 81.19 89 MET A CA 1
ATOM 687 C C . MET A 1 89 ? -4.413 6.599 2.830 1.00 81.19 89 MET A C 1
ATOM 689 O O . MET A 1 89 ? -3.608 7.041 2.019 1.00 81.19 89 MET A O 1
ATOM 693 N N . GLY A 1 90 ? -5.171 5.526 2.587 1.00 80.44 90 GLY A N 1
ATOM 694 C CA . GLY A 1 90 ? -5.223 4.854 1.287 1.00 80.44 90 GLY A CA 1
ATOM 695 C C . GLY A 1 90 ? -5.684 5.814 0.197 1.00 80.44 90 GLY A C 1
ATOM 696 O O . GLY A 1 90 ? -4.935 6.078 -0.732 1.00 80.44 90 GLY A O 1
ATOM 697 N N . LEU A 1 91 ? -6.818 6.489 0.404 1.00 78.44 91 LEU A N 1
ATOM 698 C CA . LEU A 1 91 ? -7.338 7.472 -0.551 1.00 78.44 91 LEU A CA 1
ATOM 699 C C . LEU A 1 91 ? -6.366 8.634 -0.821 1.00 78.44 91 LEU A C 1
ATOM 701 O O . LEU A 1 91 ? -6.342 9.149 -1.938 1.00 78.44 91 LEU A O 1
ATOM 705 N N . ALA A 1 92 ? -5.600 9.065 0.190 1.00 79.06 92 ALA A N 1
ATOM 706 C CA . ALA A 1 92 ? -4.677 10.198 0.103 1.00 79.06 92 ALA A CA 1
ATOM 707 C C . ALA A 1 92 ? -3.303 9.846 -0.497 1.00 79.06 92 ALA A C 1
ATOM 709 O O . ALA A 1 92 ? -2.790 10.588 -1.334 1.00 79.06 92 ALA A O 1
ATOM 710 N N . ALA A 1 93 ? -2.695 8.748 -0.040 1.00 75.31 93 ALA A N 1
ATOM 711 C CA . ALA A 1 93 ? -1.314 8.366 -0.347 1.00 75.31 93 ALA A CA 1
ATOM 712 C C . ALA A 1 93 ? -1.207 7.190 -1.335 1.00 75.31 93 ALA A C 1
ATOM 714 O O . ALA A 1 93 ? -0.122 6.906 -1.842 1.00 75.31 93 ALA A O 1
ATOM 715 N N . GLY A 1 94 ? -2.329 6.534 -1.619 1.00 74.94 94 GLY A N 1
ATOM 716 C CA . GLY A 1 94 ? -2.458 5.404 -2.522 1.00 74.94 94 GLY A CA 1
ATOM 717 C C . GLY A 1 94 ? -1.789 4.111 -2.058 1.00 74.94 94 GLY A C 1
ATOM 718 O O . GLY A 1 94 ? -1.226 3.991 -0.963 1.00 74.94 94 GLY A O 1
ATOM 719 N N . TYR A 1 95 ? -1.818 3.132 -2.957 1.00 64.12 95 TYR A N 1
ATOM 720 C CA . TYR A 1 95 ? -1.037 1.896 -2.875 1.00 64.12 95 TYR A CA 1
ATOM 721 C C . TYR A 1 95 ? 0.450 2.239 -2.956 1.00 64.12 95 TYR A C 1
ATOM 723 O O . TYR A 1 95 ? 0.880 2.725 -4.004 1.00 64.12 95 TYR A O 1
ATOM 731 N N . PRO A 1 96 ? 1.277 2.050 -1.913 1.00 78.00 96 PRO A N 1
ATOM 732 C CA . PRO A 1 96 ? 1.419 0.875 -1.047 1.00 78.00 96 PRO A CA 1
ATOM 733 C C . PRO A 1 96 ? 1.275 1.202 0.457 1.00 78.00 96 PRO A C 1
ATOM 735 O O . PRO A 1 96 ? 1.601 0.375 1.314 1.00 78.00 96 PRO A O 1
ATOM 738 N N . MET A 1 97 ? 0.860 2.429 0.789 1.00 82.25 97 MET A N 1
ATOM 739 C CA . MET A 1 97 ? 0.819 2.935 2.165 1.00 82.25 97 MET A CA 1
ATOM 740 C C . MET A 1 97 ? -0.270 2.272 2.989 1.00 82.25 97 MET A C 1
ATOM 742 O O . MET A 1 97 ? -0.045 1.955 4.156 1.00 82.25 97 MET A O 1
ATOM 746 N N . ASP A 1 98 ? -1.427 2.040 2.381 1.00 85.19 98 ASP A N 1
ATOM 747 C CA . ASP A 1 98 ? -2.560 1.356 2.991 1.00 85.19 98 ASP A CA 1
ATOM 748 C C . ASP A 1 98 ? -2.155 -0.035 3.509 1.00 85.19 98 ASP A C 1
ATOM 750 O O . ASP A 1 98 ? -2.419 -0.377 4.666 1.00 85.19 98 ASP A O 1
ATOM 754 N N . ALA A 1 99 ? -1.403 -0.796 2.709 1.00 87.44 99 ALA A N 1
ATOM 755 C CA . ALA A 1 99 ? -0.907 -2.111 3.084 1.00 87.44 99 ALA A CA 1
ATOM 756 C C . ALA A 1 99 ? 0.119 -2.043 4.219 1.00 87.44 99 ALA A C 1
ATOM 758 O O . ALA A 1 99 ? 0.093 -2.876 5.130 1.00 87.44 99 ALA A O 1
ATOM 759 N N . VAL A 1 100 ? 1.003 -1.040 4.208 1.00 87.31 100 VAL A N 1
ATOM 760 C CA . VAL A 1 100 ? 2.009 -0.882 5.265 1.00 87.31 100 VAL A CA 1
ATOM 761 C C . VAL A 1 100 ? 1.370 -0.447 6.585 1.00 87.31 100 VAL A C 1
ATOM 763 O O . VAL A 1 100 ? 1.708 -1.008 7.628 1.00 87.31 100 VAL A O 1
ATOM 766 N N . ILE A 1 101 ? 0.419 0.489 6.564 1.00 87.50 101 ILE A N 1
ATOM 767 C CA . ILE A 1 101 ? -0.312 0.926 7.762 1.00 87.50 101 ILE A CA 1
ATOM 768 C C . ILE A 1 101 ? -1.179 -0.223 8.303 1.00 87.50 101 ILE A C 1
ATOM 770 O O . ILE A 1 101 ? -1.112 -0.518 9.496 1.00 87.50 101 ILE A O 1
ATOM 774 N N . THR A 1 102 ? -1.901 -0.953 7.444 1.00 88.25 102 THR A N 1
ATOM 775 C CA . THR A 1 102 ? -2.684 -2.134 7.865 1.00 88.25 102 THR A CA 1
ATOM 776 C C . THR A 1 102 ? -1.793 -3.209 8.492 1.00 88.25 102 THR A C 1
ATOM 778 O O . THR A 1 102 ? -2.131 -3.792 9.524 1.00 88.25 102 THR A O 1
ATOM 781 N N . ALA A 1 103 ? -0.612 -3.456 7.914 1.00 88.06 103 ALA A N 1
ATOM 782 C CA . ALA A 1 103 ? 0.355 -4.389 8.483 1.00 88.06 103 ALA A CA 1
ATOM 783 C C . ALA A 1 103 ? 0.885 -3.921 9.848 1.00 88.06 103 ALA A C 1
ATOM 785 O O . ALA A 1 103 ? 1.102 -4.754 10.730 1.00 88.06 103 ALA A O 1
ATOM 786 N N . LYS A 1 104 ? 1.079 -2.610 10.044 1.00 87.06 104 LYS A N 1
ATOM 787 C CA . LYS A 1 104 ? 1.467 -2.040 11.341 1.00 87.06 104 LYS A CA 1
ATOM 788 C C . LYS A 1 104 ? 0.373 -2.220 12.385 1.00 87.06 104 LYS A C 1
ATOM 790 O O . LYS A 1 104 ? 0.692 -2.682 13.472 1.00 87.06 104 LYS A O 1
ATOM 795 N N . PHE A 1 105 ? -0.890 -1.978 12.040 1.00 86.31 105 PHE A N 1
ATOM 796 C CA . PHE A 1 105 ? -2.020 -2.147 12.966 1.00 86.31 105 PHE A CA 1
ATOM 797 C C . PHE A 1 105 ? -2.144 -3.589 13.443 1.00 86.31 105 PHE A C 1
ATOM 799 O O . PHE A 1 105 ? -2.383 -3.862 14.618 1.00 86.31 105 PHE A O 1
ATOM 806 N N . ARG A 1 106 ? -1.886 -4.535 12.538 1.00 86.88 106 ARG A N 1
ATOM 807 C CA . ARG A 1 106 ? -1.837 -5.950 12.888 1.00 86.88 106 ARG A CA 1
ATOM 808 C C . ARG A 1 106 ? -0.663 -6.281 13.811 1.00 86.88 106 ARG A C 1
ATOM 810 O O . ARG A 1 106 ? -0.818 -7.098 14.712 1.00 86.88 106 ARG A O 1
ATOM 817 N N . ARG A 1 107 ? 0.514 -5.680 13.595 1.00 86.81 107 ARG A N 1
ATOM 818 C CA . ARG A 1 107 ? 1.688 -5.880 14.467 1.00 86.81 107 ARG A CA 1
ATOM 819 C C . ARG A 1 107 ? 1.510 -5.242 15.844 1.00 86.81 107 ARG A C 1
ATOM 821 O O . ARG A 1 107 ? 2.020 -5.794 16.809 1.00 86.81 107 ARG A O 1
ATOM 828 N N . SER A 1 108 ? 0.791 -4.126 15.936 1.00 83.12 108 SER A N 1
ATOM 829 C CA . SER A 1 108 ? 0.477 -3.453 17.200 1.00 83.12 108 SER A CA 1
ATOM 830 C C . SER A 1 108 ? -0.735 -4.045 17.929 1.00 83.12 108 SER A C 1
ATOM 832 O O . SER A 1 108 ? -1.089 -3.556 18.996 1.00 83.12 108 SER A O 1
ATOM 834 N N . GLY A 1 109 ? -1.370 -5.094 17.388 1.00 82.44 109 GLY A N 1
ATOM 835 C CA . GLY A 1 109 ? -2.525 -5.754 18.009 1.00 82.44 109 GLY A CA 1
ATOM 836 C C . GLY A 1 109 ? -3.825 -4.947 17.946 1.00 82.44 109 GLY A C 1
ATOM 837 O O . GLY A 1 109 ? -4.781 -5.289 18.630 1.00 82.44 109 GLY A O 1
ATOM 838 N N . MET A 1 110 ? -3.859 -3.898 17.122 1.00 80.38 110 MET A N 1
ATOM 839 C CA . MET A 1 110 ? -5.000 -2.994 16.956 1.00 80.38 110 MET A CA 1
ATOM 840 C C . MET A 1 110 ? -6.108 -3.589 16.070 1.00 80.38 110 MET A C 1
ATOM 842 O O . MET A 1 110 ? -7.275 -3.237 16.202 1.00 80.38 110 MET A O 1
ATOM 846 N N . CYS A 1 111 ? -5.773 -4.546 15.196 1.00 83.81 111 CYS A N 1
ATOM 847 C CA . CYS A 1 111 ? -6.754 -5.272 14.389 1.00 83.81 111 CYS A CA 1
ATOM 848 C C . CYS A 1 111 ? -6.498 -6.783 14.356 1.00 83.81 111 CYS A C 1
ATOM 850 O O . CYS A 1 111 ? -5.358 -7.262 14.406 1.00 83.81 111 CYS A O 1
ATOM 852 N N . THR A 1 112 ? -7.574 -7.558 14.228 1.00 86.69 112 THR A N 1
ATOM 853 C CA . THR A 1 112 ? -7.496 -9.001 13.987 1.00 86.69 112 THR A CA 1
ATOM 854 C C . THR A 1 112 ? -7.104 -9.296 12.539 1.00 86.69 112 THR A C 1
ATOM 856 O O . THR A 1 112 ? -7.190 -8.457 11.641 1.00 86.69 112 THR A O 1
ATOM 859 N N . ARG A 1 113 ? -6.696 -10.542 12.269 1.00 86.69 113 ARG A N 1
ATOM 860 C CA . ARG A 1 113 ? -6.346 -10.979 10.909 1.00 86.69 113 ARG A CA 1
ATOM 861 C C . ARG A 1 113 ? -7.486 -10.758 9.910 1.00 86.69 113 ARG A C 1
ATOM 863 O O . ARG A 1 113 ? -7.226 -10.282 8.811 1.00 86.69 113 ARG A O 1
ATOM 870 N N . VAL A 1 114 ? -8.712 -11.107 10.293 1.00 86.44 114 VAL A N 1
ATOM 871 C CA . VAL A 1 114 ? -9.889 -11.006 9.418 1.00 86.44 114 VAL A CA 1
ATOM 872 C C . VAL A 1 114 ? -10.244 -9.544 9.160 1.00 86.44 114 VAL A C 1
ATOM 874 O O . VAL A 1 114 ? -10.570 -9.182 8.035 1.00 86.44 114 VAL A O 1
ATOM 877 N N . GLU A 1 115 ? -10.131 -8.687 10.174 1.00 84.88 115 GLU A N 1
ATOM 878 C CA . GLU A 1 115 ? -10.346 -7.246 10.019 1.00 84.88 115 GLU A CA 1
ATOM 879 C C . GLU A 1 115 ? -9.284 -6.615 9.121 1.00 84.88 115 GLU A C 1
ATOM 881 O O . GLU A 1 115 ? -9.637 -5.866 8.221 1.00 84.88 115 GLU A O 1
ATOM 886 N N . GLY A 1 116 ? -8.009 -6.978 9.280 1.00 86.00 116 GLY A N 1
ATOM 887 C CA . GLY A 1 116 ? -6.937 -6.512 8.398 1.00 86.00 116 GLY A CA 1
ATOM 888 C C . GLY A 1 116 ? -7.103 -6.975 6.945 1.00 86.00 116 GLY A C 1
ATOM 889 O O . GLY A 1 116 ? -6.874 -6.201 6.021 1.00 86.00 116 GLY A O 1
ATOM 890 N N . GLU A 1 117 ? -7.539 -8.218 6.722 1.00 87.81 117 GLU A N 1
ATOM 891 C CA . GLU A 1 117 ? -7.853 -8.731 5.379 1.00 87.81 117 GLU A CA 1
ATOM 892 C C . GLU A 1 117 ? -9.038 -7.976 4.750 1.00 87.81 117 GLU A C 1
ATOM 894 O O . GLU A 1 117 ? -8.997 -7.647 3.563 1.00 87.81 117 GLU A O 1
ATOM 899 N N . ARG A 1 118 ? -10.056 -7.624 5.546 1.00 85.44 118 ARG A N 1
ATOM 900 C CA . ARG A 1 118 ? -11.165 -6.767 5.099 1.00 85.44 118 ARG A CA 1
ATOM 901 C C . ARG A 1 118 ? -10.700 -5.350 4.792 1.00 85.44 118 ARG A C 1
ATOM 903 O O . ARG A 1 118 ? -11.035 -4.853 3.724 1.00 85.44 118 ARG A O 1
ATOM 910 N N . MET A 1 119 ? -9.902 -4.745 5.673 1.00 86.25 119 MET A N 1
ATOM 911 C CA . MET A 1 119 ? -9.314 -3.416 5.473 1.00 86.25 119 MET A CA 1
ATOM 912 C C . MET A 1 119 ? -8.581 -3.339 4.145 1.00 86.25 119 MET A C 1
ATOM 914 O O . MET A 1 119 ? -8.910 -2.490 3.326 1.00 86.25 119 MET A O 1
ATOM 918 N N . LEU A 1 120 ? -7.695 -4.305 3.891 1.00 84.75 120 LEU A N 1
ATOM 919 C CA . LEU A 1 120 ? -7.007 -4.432 2.612 1.00 84.75 120 LEU A CA 1
ATOM 920 C C . LEU A 1 120 ? -7.989 -4.585 1.453 1.00 84.75 120 LEU A C 1
ATOM 922 O O . LEU A 1 120 ? -7.806 -3.940 0.437 1.00 84.75 120 LEU A O 1
ATOM 926 N N . SER A 1 121 ? -9.037 -5.401 1.573 1.00 83.50 121 SER A N 1
ATOM 927 C CA . SER A 1 121 ? -9.957 -5.642 0.451 1.00 83.50 121 SER A CA 1
ATOM 928 C C . SER A 1 121 ? -10.697 -4.395 -0.049 1.00 83.50 121 SER A C 1
ATOM 930 O O . SER A 1 121 ? -11.055 -4.360 -1.222 1.00 83.50 121 SER A O 1
ATOM 932 N N . PHE A 1 122 ? -10.914 -3.384 0.803 1.00 77.81 122 PHE A N 1
ATOM 933 C CA 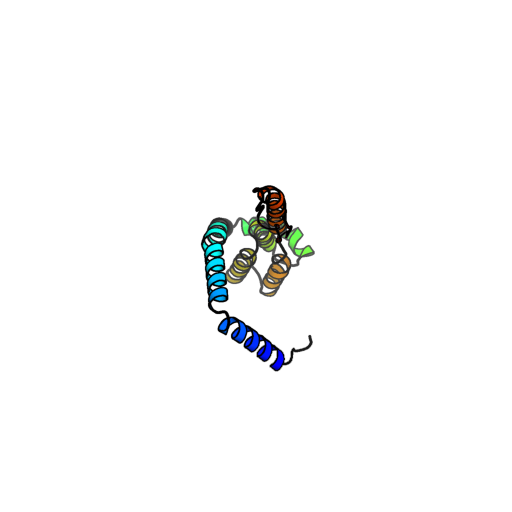. PHE A 1 122 ? -11.560 -2.132 0.397 1.00 77.81 122 PHE A CA 1
ATOM 934 C C . PHE A 1 122 ? -10.582 -0.959 0.247 1.00 77.81 122 PHE A C 1
ATOM 936 O O . PHE A 1 122 ? -10.826 -0.094 -0.593 1.00 77.81 122 PHE A O 1
ATOM 943 N N . SER A 1 123 ? -9.480 -0.917 1.011 1.00 77.75 123 SER A N 1
ATOM 944 C CA . SER A 1 123 ? -8.439 0.115 0.867 1.00 77.75 123 SER A CA 1
ATOM 945 C C . SER A 1 123 ? -7.636 -0.074 -0.415 1.00 77.75 123 SER A C 1
ATOM 947 O O . SER A 1 123 ? -7.215 0.897 -1.029 1.00 77.75 123 SER A O 1
ATOM 949 N N . ASN A 1 124 ? -7.504 -1.324 -0.857 1.00 74.25 124 ASN A N 1
ATOM 950 C CA . ASN A 1 124 ? -6.932 -1.722 -2.132 1.00 74.25 124 ASN A CA 1
ATOM 951 C C . ASN A 1 124 ? -7.972 -1.511 -3.251 1.00 74.25 124 ASN A C 1
ATOM 953 O O . ASN A 1 124 ? -8.288 -2.437 -3.994 1.00 74.25 124 ASN A O 1
ATOM 957 N N . THR A 1 125 ? -8.511 -0.300 -3.393 1.00 65.50 125 THR A N 1
ATOM 958 C CA . THR A 1 125 ? -9.326 0.084 -4.556 1.00 65.50 125 THR A CA 1
ATOM 959 C C . THR A 1 125 ? -8.663 1.267 -5.248 1.00 65.50 125 THR A C 1
ATOM 961 O O . THR A 1 125 ? -8.141 2.139 -4.569 1.00 65.50 125 THR A O 1
ATOM 964 N N . ALA A 1 126 ? -8.669 1.309 -6.588 1.00 56.88 126 ALA A N 1
ATOM 965 C CA . ALA A 1 126 ? -8.045 2.381 -7.368 1.00 56.88 126 ALA A CA 1
ATOM 966 C C . ALA A 1 126 ? -8.433 3.770 -6.832 1.00 56.88 126 ALA A C 1
ATOM 968 O O . ALA A 1 126 ? -9.592 4.181 -6.936 1.00 56.88 126 ALA A O 1
ATOM 969 N N . ASP A 1 127 ? -7.460 4.473 -6.252 1.00 69.00 127 ASP A N 1
ATOM 970 C CA . ASP A 1 127 ? -7.741 5.687 -5.501 1.00 69.00 127 ASP A CA 1
ATOM 971 C C . ASP A 1 127 ? -8.305 6.772 -6.428 1.00 69.00 127 ASP A C 1
ATOM 973 O O . ASP A 1 127 ? -7.742 7.032 -7.499 1.00 69.00 127 ASP A O 1
ATOM 977 N N . PRO A 1 128 ? -9.385 7.469 -6.038 1.00 67.38 128 PRO A N 1
ATOM 978 C CA . PRO A 1 128 ? -9.945 8.555 -6.833 1.00 67.38 128 PRO A CA 1
ATOM 979 C C . PRO A 1 128 ? -8.904 9.649 -7.087 1.00 67.38 128 PRO A C 1
ATOM 981 O O . PRO A 1 128 ? -8.885 10.232 -8.167 1.00 67.38 128 PRO A O 1
ATOM 984 N N . ILE A 1 129 ? -7.978 9.875 -6.148 1.00 70.81 129 ILE A N 1
ATOM 985 C CA . ILE A 1 129 ? -6.842 10.779 -6.352 1.00 70.81 129 ILE A CA 1
ATOM 986 C C . ILE A 1 129 ? -5.928 10.265 -7.467 1.00 70.81 129 ILE A C 1
ATOM 988 O O . ILE A 1 129 ? -5.579 11.042 -8.352 1.00 70.81 129 ILE A O 1
ATOM 992 N N . PHE A 1 130 ? -5.584 8.976 -7.491 1.00 67.50 130 PHE A N 1
ATOM 993 C CA . PHE A 1 130 ? -4.780 8.396 -8.570 1.00 67.50 130 PHE A CA 1
ATOM 994 C C . PHE A 1 130 ? -5.477 8.542 -9.932 1.00 67.50 130 PHE A C 1
ATOM 996 O O . PHE A 1 130 ? -4.869 9.001 -10.900 1.00 67.50 130 PHE A O 1
ATOM 1003 N N . LEU A 1 131 ? -6.779 8.247 -10.000 1.00 71.69 131 LEU A N 1
ATOM 1004 C CA . LEU A 1 131 ? -7.581 8.417 -11.218 1.00 71.69 131 LEU A CA 1
ATOM 1005 C C . LEU A 1 131 ? -7.634 9.882 -11.684 1.00 71.69 131 LEU A C 1
ATOM 1007 O O . LEU A 1 131 ? -7.518 10.161 -12.884 1.00 71.69 131 LEU A O 1
ATOM 1011 N N . LEU A 1 132 ? -7.748 10.832 -10.751 1.00 73.19 132 LEU A N 1
ATOM 1012 C CA . LEU A 1 132 ? -7.690 12.265 -11.043 1.00 73.19 132 LEU A CA 1
ATOM 1013 C C . LEU A 1 132 ? -6.308 12.674 -11.570 1.00 73.19 132 LEU A C 1
ATOM 1015 O O . LEU A 1 132 ? -6.235 13.388 -12.569 1.00 73.19 132 LEU A O 1
ATOM 1019 N N . GLN A 1 133 ? -5.217 12.181 -10.976 1.00 63.19 133 GLN A N 1
ATOM 1020 C CA . GLN A 1 133 ? -3.851 12.461 -11.439 1.00 63.19 133 GLN A CA 1
ATOM 1021 C C . GLN A 1 133 ? -3.619 11.972 -12.877 1.00 63.19 133 GLN A C 1
ATOM 1023 O O . GLN A 1 133 ? -3.090 12.719 -13.707 1.00 63.19 133 GLN A O 1
ATOM 1028 N N . VAL A 1 134 ? -4.057 10.750 -13.207 1.00 68.56 134 VAL A N 1
ATOM 1029 C CA . VAL A 1 134 ? -3.938 10.205 -14.572 1.00 68.56 134 VAL A CA 1
ATOM 1030 C C . VAL A 1 134 ? -4.778 11.013 -15.564 1.00 68.56 134 VAL A C 1
ATOM 1032 O O . VAL A 1 134 ? -4.298 11.340 -16.651 1.00 68.56 134 VAL A O 1
ATOM 1035 N N . THR A 1 135 ? -5.998 11.402 -15.188 1.00 70.06 135 THR A N 1
ATOM 1036 C CA . THR A 1 135 ? -6.893 12.188 -16.054 1.00 70.06 135 THR A CA 1
ATOM 1037 C C . THR A 1 135 ? -6.341 13.593 -16.321 1.00 70.06 135 THR A C 1
ATOM 1039 O O . THR A 1 135 ? -6.332 14.054 -17.466 1.00 70.06 135 THR A O 1
ATOM 1042 N N . VAL A 1 136 ? -5.819 14.266 -15.290 1.00 64.56 136 VAL A N 1
ATOM 1043 C CA . VAL A 1 136 ? -5.203 15.598 -15.414 1.00 64.56 136 VAL A CA 1
ATOM 1044 C C . VAL A 1 136 ? -3.956 15.539 -16.299 1.00 64.56 136 VAL A C 1
ATOM 1046 O O . VAL A 1 136 ? -3.807 16.356 -17.210 1.00 64.56 136 VAL A O 1
ATOM 1049 N N . ARG A 1 137 ? -3.085 14.539 -16.114 1.00 57.81 137 ARG A N 1
ATOM 1050 C CA . ARG A 1 137 ? -1.891 14.369 -16.957 1.00 57.81 137 ARG A CA 1
ATOM 1051 C C . ARG A 1 137 ? -2.240 13.983 -18.399 1.00 57.81 137 ARG A C 1
ATOM 1053 O O . ARG A 1 137 ? -1.604 14.485 -19.324 1.00 57.81 137 ARG A O 1
ATOM 1060 N N . GLY A 1 138 ? -3.285 13.179 -18.605 1.00 58.09 138 GLY A N 1
ATOM 1061 C CA . GLY A 1 138 ? -3.808 12.847 -19.934 1.00 58.09 138 GLY A CA 1
ATOM 1062 C C . GLY A 1 138 ? -4.323 14.072 -20.698 1.00 58.09 138 GLY A C 1
ATOM 1063 O O . GLY A 1 138 ? -4.067 14.215 -21.894 1.00 58.09 138 GLY A O 1
ATOM 1064 N N . ARG A 1 139 ? -4.964 15.019 -20.000 1.00 57.50 139 ARG A N 1
ATOM 1065 C CA . ARG A 1 139 ? -5.416 16.282 -20.603 1.00 57.50 139 ARG A CA 1
ATOM 1066 C C . ARG A 1 139 ? -4.250 17.227 -20.925 1.00 57.50 139 ARG A C 1
ATOM 1068 O O . ARG A 1 139 ? -4.282 17.883 -21.963 1.00 57.50 139 ARG A O 1
ATOM 1075 N N . GLN A 1 140 ? -3.192 17.240 -20.112 1.00 52.84 140 GLN A N 1
ATOM 1076 C CA . GLN A 1 140 ? -1.987 18.046 -20.365 1.00 52.84 140 GLN A CA 1
ATOM 1077 C C . GLN A 1 140 ? -1.121 17.500 -21.523 1.00 52.84 140 GLN A C 1
ATOM 1079 O O . GLN A 1 140 ? -0.398 18.257 -22.169 1.00 52.84 140 GLN A O 1
ATOM 1084 N N . GLY A 1 141 ? -1.216 16.202 -21.837 1.00 43.53 141 GLY A N 1
ATOM 1085 C CA . GLY A 1 141 ? -0.545 15.585 -22.991 1.00 43.53 141 GLY A CA 1
ATOM 1086 C C . GLY A 1 141 ? -1.139 15.970 -24.354 1.00 43.53 141 GLY A C 1
ATOM 1087 O O . GLY A 1 141 ? -0.457 15.864 -25.370 1.00 43.53 141 GLY A O 1
ATOM 1088 N N . SER A 1 142 ? -2.375 16.484 -24.386 1.00 45.25 142 SER A N 1
ATOM 1089 C CA . SER A 1 142 ? -3.034 16.929 -25.627 1.00 45.25 142 SER A CA 1
ATOM 1090 C C . SER A 1 142 ? -2.541 18.298 -26.121 1.00 45.25 142 SER A C 1
ATOM 1092 O O . SER A 1 142 ? -2.794 18.666 -27.264 1.00 45.25 142 SER A O 1
ATOM 1094 N N . THR A 1 143 ? -1.810 19.049 -25.290 1.00 42.12 143 THR A N 1
ATOM 1095 C CA . THR A 1 143 ? -1.249 20.371 -25.628 1.00 42.12 143 THR A CA 1
ATOM 1096 C C . THR A 1 143 ? 0.277 20.387 -25.739 1.00 42.12 143 THR A C 1
ATOM 1098 O O . THR A 1 143 ? 0.818 21.294 -26.363 1.00 42.12 143 THR A O 1
ATOM 1101 N N . VAL A 1 144 ? 0.985 19.371 -25.230 1.00 45.47 144 VAL A N 1
ATOM 1102 C CA . VAL A 1 144 ? 2.451 19.234 -25.402 1.00 45.47 144 VAL A CA 1
ATOM 1103 C C . VAL A 1 144 ? 2.820 18.509 -26.716 1.00 45.47 144 VAL A C 1
ATOM 1105 O O . VAL A 1 144 ? 3.955 18.586 -27.178 1.00 45.47 144 VAL A O 1
ATOM 1108 N N . GLY A 1 145 ? 1.843 17.896 -27.398 1.00 38.34 145 GLY A N 1
ATOM 1109 C CA . GLY A 1 145 ? 1.991 17.322 -28.745 1.00 38.34 145 GLY A CA 1
ATOM 1110 C C . GLY A 1 145 ? 2.035 18.335 -29.902 1.00 38.34 145 GLY A C 1
ATOM 1111 O O . GLY A 1 145 ? 2.199 17.930 -31.050 1.00 38.34 145 GLY A O 1
ATOM 1112 N N . ALA A 1 146 ? 1.923 19.640 -29.638 1.00 40.81 146 ALA A N 1
ATOM 1113 C CA . ALA A 1 146 ? 2.088 20.688 -30.648 1.00 40.81 146 ALA A CA 1
ATOM 1114 C C . ALA A 1 146 ? 3.544 21.194 -30.717 1.00 40.81 146 ALA A C 1
ATOM 1116 O O . ALA A 1 146 ? 3.800 22.393 -30.679 1.00 40.81 146 ALA A O 1
ATOM 1117 N N . THR A 1 147 ? 4.513 20.279 -30.817 1.00 35.38 147 THR A N 1
ATOM 1118 C CA . THR A 1 147 ? 5.864 20.618 -31.299 1.00 35.38 147 THR A CA 1
ATOM 1119 C C . THR A 1 147 ? 5.903 20.323 -32.806 1.00 35.38 147 THR A C 1
ATOM 1121 O O . THR A 1 147 ? 5.466 19.249 -33.227 1.00 35.38 147 THR A O 1
ATOM 1124 N N . PRO A 1 148 ? 6.322 21.282 -33.649 1.00 39.69 148 PRO A N 1
ATOM 1125 C CA . PRO A 1 148 ? 5.941 21.333 -35.053 1.00 39.69 148 PRO A CA 1
ATOM 1126 C C . PRO A 1 148 ? 6.619 20.259 -35.909 1.00 39.69 148 PRO A C 1
ATOM 1128 O O . PRO A 1 148 ? 7.827 20.062 -35.867 1.00 39.69 148 PRO A O 1
ATOM 1131 N N . ALA A 1 149 ? 5.800 19.638 -36.760 1.00 41.88 149 ALA A N 1
ATOM 1132 C CA . ALA A 1 149 ? 6.122 19.210 -38.117 1.00 41.88 149 ALA A CA 1
ATOM 1133 C C . ALA A 1 149 ? 7.506 18.569 -38.349 1.00 41.88 149 ALA A C 1
ATOM 1135 O O . ALA A 1 149 ? 8.402 19.170 -38.944 1.00 41.88 149 ALA A O 1
ATOM 1136 N N . VAL A 1 150 ? 7.598 17.257 -38.108 1.00 42.94 150 VAL A N 1
ATOM 1137 C CA . VAL A 1 150 ? 8.440 16.386 -38.943 1.00 42.94 150 VAL A CA 1
ATOM 1138 C C . VAL A 1 150 ? 7.802 16.318 -40.336 1.00 42.94 150 VAL A C 1
ATOM 1140 O O . VAL A 1 150 ? 7.091 15.386 -40.703 1.00 42.94 150 VAL A O 1
ATOM 1143 N N . ARG A 1 151 ? 8.039 17.360 -41.138 1.00 48.03 151 ARG A N 1
ATOM 1144 C CA . ARG A 1 151 ? 7.871 17.324 -42.591 1.00 48.03 151 ARG A CA 1
ATOM 1145 C C . ARG A 1 151 ? 9.139 16.707 -43.165 1.00 48.03 151 ARG A C 1
ATOM 1147 O O . ARG A 1 151 ? 10.059 17.419 -43.550 1.00 48.03 151 ARG A O 1
ATOM 1154 N N . SER A 1 152 ? 9.195 15.382 -43.263 1.00 43.56 152 SER A N 1
ATOM 1155 C CA . SER A 1 152 ? 10.154 14.756 -44.171 1.00 43.56 152 SER A CA 1
ATOM 1156 C C . SER A 1 152 ? 9.575 13.524 -44.868 1.00 43.56 152 SER A C 1
ATOM 1158 O O . SER A 1 152 ? 9.022 12.624 -44.251 1.00 43.56 152 SER A O 1
ATOM 1160 N N . ARG A 1 153 ? 9.752 13.535 -46.196 1.00 50.59 153 ARG A N 1
ATOM 1161 C CA . ARG A 1 153 ? 9.701 12.403 -47.133 1.00 50.59 153 ARG A CA 1
ATOM 1162 C C . ARG A 1 153 ? 8.336 11.804 -47.502 1.00 50.59 153 ARG A C 1
ATOM 1164 O O . ARG A 1 153 ? 8.040 10.646 -47.245 1.00 50.59 153 ARG A O 1
ATOM 1171 N N . ARG A 1 154 ? 7.648 12.521 -48.397 1.00 47.78 154 ARG A N 1
ATOM 1172 C CA . ARG A 1 154 ? 7.138 11.921 -49.647 1.00 47.78 154 ARG A CA 1
ATOM 1173 C C . ARG A 1 154 ? 7.478 12.813 -50.848 1.00 47.78 154 ARG A C 1
ATOM 1175 O O . ARG A 1 154 ? 6.685 13.644 -51.271 1.00 47.78 154 ARG A O 1
ATOM 1182 N N . ARG A 1 155 ? 8.669 12.621 -51.418 1.00 41.06 155 ARG A N 1
ATOM 1183 C CA . ARG A 1 155 ? 8.924 12.865 -52.846 1.00 41.06 155 ARG A CA 1
ATOM 1184 C C . ARG A 1 155 ? 9.422 11.545 -53.422 1.00 41.06 155 ARG A C 1
ATOM 1186 O O . ARG A 1 155 ? 10.582 11.194 -53.256 1.00 41.06 155 ARG A O 1
ATOM 1193 N N . GLY A 1 156 ? 8.495 10.791 -54.008 1.00 40.00 156 GLY A N 1
ATOM 1194 C CA . GLY A 1 156 ? 8.834 9.706 -54.923 1.00 40.00 156 GLY A CA 1
ATOM 1195 C C . GLY A 1 156 ? 9.422 10.276 -56.221 1.00 40.00 156 GLY A C 1
ATOM 1196 O O . GLY A 1 156 ? 9.199 11.453 -56.528 1.00 40.00 156 GLY A O 1
ATOM 1197 N N . PRO A 1 157 ? 10.179 9.470 -56.977 1.00 48.25 157 PRO A N 1
ATOM 1198 C CA . PRO A 1 157 ? 10.904 9.932 -58.149 1.00 48.25 157 PRO A CA 1
ATOM 1199 C C . PRO A 1 157 ? 9.922 10.189 -59.296 1.00 48.25 157 PRO A C 1
ATOM 1201 O O . PRO A 1 157 ? 9.304 9.262 -59.817 1.00 48.25 157 PRO A O 1
ATOM 1204 N N . ARG A 1 158 ? 9.765 11.451 -59.713 1.00 45.62 158 ARG A N 1
ATOM 1205 C CA . ARG A 1 158 ? 9.131 11.764 -60.998 1.00 45.62 158 ARG A CA 1
ATOM 1206 C C . ARG A 1 158 ? 10.202 11.763 -62.082 1.00 45.62 158 ARG A C 1
ATOM 1208 O O . ARG A 1 158 ? 11.018 12.673 -62.150 1.00 45.62 158 ARG A O 1
ATOM 1215 N N . ARG A 1 159 ? 10.154 10.728 -62.920 1.00 51.84 159 ARG A N 1
ATOM 1216 C CA . ARG A 1 159 ? 10.664 10.748 -64.294 1.00 51.84 159 ARG A CA 1
ATOM 1217 C C . ARG A 1 159 ? 9.875 11.782 -65.115 1.00 51.84 159 ARG A C 1
ATOM 1219 O O . ARG A 1 159 ? 8.651 11.815 -64.989 1.00 51.84 159 ARG A O 1
ATOM 1226 N N . ARG A 1 160 ? 10.572 12.558 -65.947 1.00 41.50 160 ARG A N 1
ATOM 1227 C CA . ARG A 1 160 ? 10.179 13.206 -67.225 1.00 41.50 160 ARG A CA 1
ATOM 1228 C C . ARG A 1 160 ? 11.487 13.822 -67.758 1.00 41.50 160 ARG A C 1
ATOM 1230 O O . ARG A 1 160 ? 12.114 14.551 -67.002 1.00 41.50 160 ARG A O 1
ATOM 1237 N N . PHE A 1 161 ? 12.113 13.254 -68.795 1.00 47.09 161 PHE A N 1
ATOM 1238 C CA . PHE A 1 161 ? 11.919 13.644 -70.204 1.00 47.09 161 PHE A CA 1
ATOM 1239 C C . PHE A 1 161 ? 11.848 15.166 -70.332 1.00 47.09 161 PHE A C 1
ATOM 1241 O O . PHE A 1 161 ? 10.792 15.724 -70.045 1.00 47.09 161 PHE A O 1
ATOM 1248 N N . ASP A 1 162 ? 13.001 15.797 -70.564 1.00 47.78 162 ASP A N 1
ATOM 1249 C CA . ASP A 1 162 ? 13.388 16.433 -71.834 1.00 47.78 162 ASP A CA 1
ATOM 1250 C C . ASP A 1 162 ? 14.926 16.510 -71.910 1.00 47.78 162 ASP A C 1
ATOM 1252 O O . ASP A 1 162 ? 15.554 16.571 -70.822 1.00 47.78 162 ASP A O 1
#

pLDDT: mean 76.26, std 15.29, range [35.38, 92.56]

Foldseek 3Di:
DDDDPVVVVVVVVVVVVVVCVVCVPVVVVVVVVVVVCCVPPVVVLVVVVVVVLCVCVVVCVLVVQQVVQQVVCCVPQVAGSSLVVLLVSCLVSNPPVSVVSLVVCVVVVVTDPVRSVSSCVVSNDCHVVNVVVVVVVVVVVVVVVPPDDPPDDDDDDDDDDD

Radius of gyration: 25.21 Å; chains: 1; bounding box: 41×49×91 Å

InterPro domains:
  IPR011642 Nucleoside transporter/FeoB GTPase, Gate domain [PF07670] (42-97)

Sequence (162 aa):
MKRLPPLVLAAAAATLTLILAIYPEEGFRAARDGMRIFFEIVFPSLLPFFILSEILLGLGVVHFIGVLFEPLMRPLFNVPGEGAFVLSMGLAAGYPMDAVITAKFRRSGMCTRVEGERMLSFSNTADPIFLLQVTVRGRQGSTVGATPAVRSRRRGPRRRFD

Secondary structure (DSSP, 8-state):
-PPPPHHHHHHHHHHHHHHHHH-HHHHHHHHHHHHHHIIIIIHHHHHHHHHH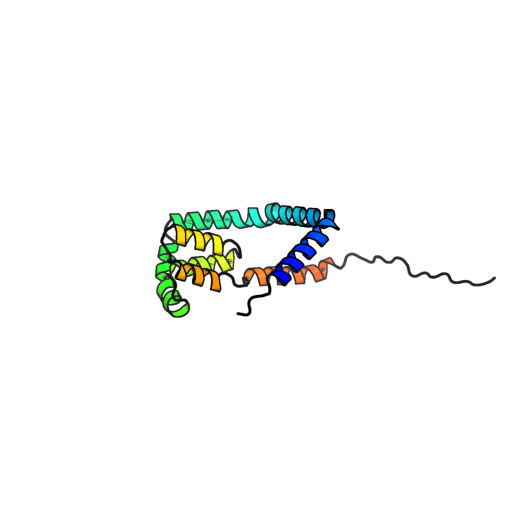HHHHHHTTHHHHHHHHHHHHHHHHH-S-TTHHHHHHHHHHH-TTHHHHHHHHHHHTTSS-HHHHHHHHHHHSS--HHHHHHHHHHHHHHHHHT-----------------

Organism: NCBI:txid671077